Protein AF-A0A376LT21-F1 (afdb_monomer_lite)

Structure (mmCIF, N/CA/C/O backbone):
data_AF-A0A376LT21-F1
#
_entry.id   AF-A0A376LT21-F1
#
loop_
_atom_site.group_PDB
_atom_site.id
_atom_site.type_symbol
_atom_site.label_atom_id
_atom_site.label_alt_id
_atom_site.label_comp_id
_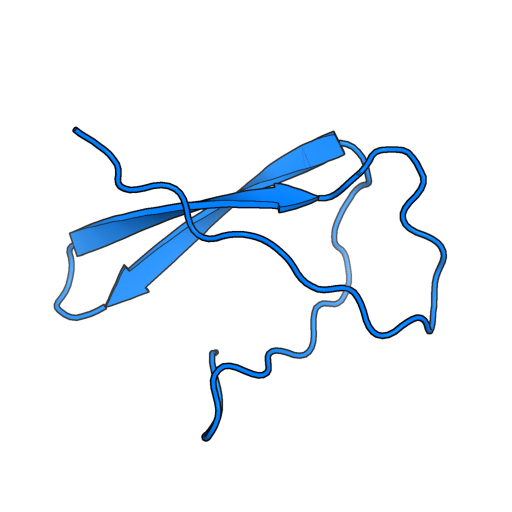atom_site.label_asym_id
_atom_site.label_entity_id
_atom_site.label_seq_id
_atom_site.pdbx_PDB_ins_code
_atom_site.Cartn_x
_atom_site.Cartn_y
_atom_site.Cartn_z
_atom_site.occupancy
_atom_site.B_iso_or_equiv
_atom_site.auth_seq_id
_atom_site.auth_comp_id
_atom_site.auth_asym_id
_atom_site.auth_atom_id
_atom_site.pdbx_PDB_model_num
ATOM 1 N N . MET A 1 1 ? -7.657 -5.491 -2.757 1.00 80.50 1 MET A N 1
ATOM 2 C CA . MET A 1 1 ? -8.049 -6.289 -1.574 1.00 80.50 1 MET A CA 1
ATOM 3 C C . MET A 1 1 ? -6.782 -6.770 -0.899 1.00 80.50 1 MET A C 1
ATOM 5 O O . MET A 1 1 ? -5.810 -7.003 -1.609 1.00 80.50 1 MET A O 1
ATOM 9 N N . VAL A 1 2 ? -6.787 -6.874 0.428 1.00 86.50 2 VAL A N 1
ATOM 10 C CA . VAL A 1 2 ? -5.670 -7.439 1.191 1.00 86.50 2 VAL A CA 1
ATOM 11 C C . VAL A 1 2 ? -6.079 -8.850 1.601 1.00 86.50 2 VAL A C 1
ATOM 13 O O . VAL A 1 2 ? -7.156 -9.030 2.164 1.00 86.50 2 VAL A O 1
ATOM 16 N N . ALA A 1 3 ? -5.275 -9.830 1.213 1.00 88.81 3 ALA A N 1
ATOM 17 C CA . ALA A 1 3 ? -5.451 -11.234 1.542 1.00 88.81 3 ALA A CA 1
ATOM 18 C C . ALA A 1 3 ? -4.908 -11.537 2.945 1.00 88.81 3 ALA A C 1
ATOM 20 O O . ALA A 1 3 ? -4.354 -10.664 3.626 1.00 88.81 3 ALA A O 1
ATOM 21 N N . ASP A 1 4 ? -5.047 -12.796 3.353 1.00 87.25 4 ASP A N 1
ATOM 22 C CA . ASP A 1 4 ? -4.409 -13.309 4.558 1.00 87.25 4 ASP A CA 1
ATOM 23 C C . ASP A 1 4 ? -2.905 -12.982 4.556 1.00 87.25 4 ASP A C 1
ATOM 25 O O . ASP A 1 4 ? -2.268 -12.855 3.507 1.00 87.25 4 ASP A O 1
ATOM 29 N N . GLU A 1 5 ? -2.355 -12.769 5.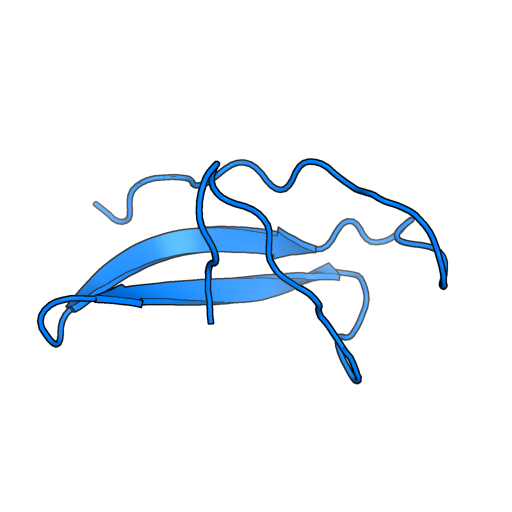751 1.00 86.62 5 GLU A N 1
ATOM 30 C CA . GLU A 1 5 ? -0.956 -12.358 5.964 1.00 86.62 5 GLU A CA 1
ATOM 31 C C . GLU A 1 5 ? -0.586 -10.955 5.439 1.00 86.62 5 GLU A C 1
ATOM 33 O O . GLU A 1 5 ? 0.583 -10.572 5.457 1.00 86.62 5 GLU A O 1
ATOM 38 N N . GLY A 1 6 ? -1.563 -10.140 5.025 1.00 87.94 6 GLY A N 1
ATOM 39 C CA . GLY A 1 6 ? -1.316 -8.753 4.619 1.00 87.94 6 GLY A CA 1
ATOM 40 C C . GLY A 1 6 ? -0.821 -8.600 3.178 1.00 87.94 6 GLY A C 1
ATOM 41 O O . GLY A 1 6 ? -0.299 -7.545 2.817 1.00 87.94 6 GLY A O 1
ATOM 42 N N . LEU A 1 7 ? -0.977 -9.632 2.344 1.00 91.19 7 LEU A N 1
ATOM 43 C CA . LEU A 1 7 ? -0.549 -9.615 0.946 1.00 91.19 7 LEU A CA 1
ATOM 44 C C . LEU A 1 7 ? -1.596 -8.966 0.037 1.00 91.19 7 LEU A C 1
ATOM 46 O O . LEU A 1 7 ? -2.796 -9.181 0.184 1.00 91.19 7 LEU A O 1
ATOM 50 N N . ALA A 1 8 ? -1.149 -8.199 -0.955 1.00 92.00 8 ALA A N 1
ATOM 51 C CA . ALA A 1 8 ? -2.025 -7.609 -1.959 1.00 92.00 8 ALA A CA 1
ATOM 52 C C . ALA A 1 8 ? -1.368 -7.643 -3.340 1.00 92.00 8 ALA A C 1
ATOM 54 O O . ALA A 1 8 ? -0.210 -7.261 -3.496 1.00 92.00 8 ALA A O 1
ATOM 55 N N . TRP A 1 9 ? -2.136 -8.062 -4.347 1.00 89.94 9 TRP A N 1
ATOM 56 C CA . TRP A 1 9 ? -1.746 -7.941 -5.748 1.00 89.94 9 TRP A CA 1
ATOM 57 C C . TRP A 1 9 ? -2.186 -6.579 -6.274 1.00 89.94 9 TRP A C 1
ATOM 59 O O . TRP A 1 9 ? -3.375 -6.254 -6.261 1.00 89.94 9 TRP A O 1
ATOM 69 N N . LEU A 1 10 ? -1.215 -5.781 -6.712 1.00 88.62 10 LEU A N 1
ATOM 70 C CA . LEU A 1 10 ? -1.434 -4.457 -7.279 1.00 88.62 10 LEU A CA 1
ATOM 71 C C . LEU A 1 10 ? -1.171 -4.510 -8.785 1.00 88.62 10 LEU A C 1
ATOM 73 O O . LEU A 1 10 ? -0.164 -5.047 -9.238 1.00 88.62 10 LEU A O 1
ATOM 77 N N . SER A 1 11 ? -2.087 -3.962 -9.575 1.00 88.12 11 SER A N 1
ATOM 78 C CA . SER A 1 11 ? -1.956 -3.861 -11.029 1.00 88.12 11 SER A CA 1
ATOM 79 C C . SER A 1 11 ? -2.463 -2.500 -11.477 1.00 88.12 11 SER A C 1
ATOM 81 O O . SER A 1 11 ? -3.442 -2.000 -10.927 1.00 88.12 11 SER A O 1
ATOM 83 N N . GLY A 1 12 ? -1.789 -1.897 -12.457 1.00 86.88 12 GLY A N 1
ATOM 84 C CA . GLY A 1 12 ? -2.112 -0.542 -12.919 1.00 86.88 12 GLY A CA 1
ATOM 85 C C . GLY A 1 12 ? -1.745 0.570 -11.930 1.00 86.88 12 GLY A C 1
ATOM 86 O O . GLY A 1 12 ? -2.278 1.667 -12.047 1.00 86.88 12 GLY A O 1
ATOM 87 N N . VAL A 1 13 ? -0.857 0.288 -10.970 1.00 89.31 13 VAL A N 1
ATOM 88 C CA . VAL A 1 13 ? -0.322 1.284 -10.032 1.00 89.31 13 VAL A CA 1
ATOM 89 C C . VAL A 1 13 ? 0.840 2.056 -10.653 1.00 89.31 13 VAL A C 1
ATOM 91 O O . VAL A 1 13 ? 1.632 1.500 -11.417 1.00 89.31 13 VAL A O 1
ATOM 94 N N . THR A 1 14 ? 0.941 3.338 -10.326 1.00 90.31 14 THR A N 1
ATOM 95 C CA . THR A 1 14 ? 2.001 4.238 -10.786 1.00 90.31 14 THR A CA 1
ATOM 96 C C . THR A 1 14 ? 3.073 4.377 -9.703 1.00 90.31 14 THR A C 1
ATOM 98 O O . THR A 1 14 ? 2.740 4.661 -8.551 1.00 90.31 14 THR A O 1
ATOM 101 N N . PRO A 1 15 ? 4.368 4.222 -10.031 1.00 91.00 15 PRO A N 1
ATOM 102 C CA . PRO A 1 15 ? 5.442 4.488 -9.079 1.00 91.00 15 PRO A CA 1
ATOM 103 C C . PRO A 1 15 ? 5.349 5.900 -8.483 1.00 91.00 15 PRO A C 1
ATOM 105 O O . PRO A 1 15 ? 5.069 6.863 -9.194 1.00 91.00 15 PRO A O 1
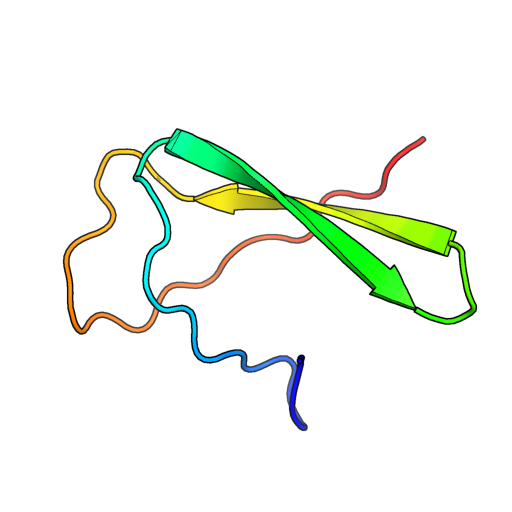ATOM 108 N N . GLY A 1 16 ? 5.587 6.022 -7.177 1.00 91.25 16 GLY A N 1
ATOM 109 C CA . GLY A 1 16 ? 5.508 7.291 -6.447 1.00 91.25 16 GLY A CA 1
ATOM 110 C C . GLY A 1 16 ? 4.106 7.680 -5.969 1.00 91.25 16 GLY A C 1
ATOM 111 O O . GLY A 1 16 ? 3.968 8.670 -5.250 1.00 91.2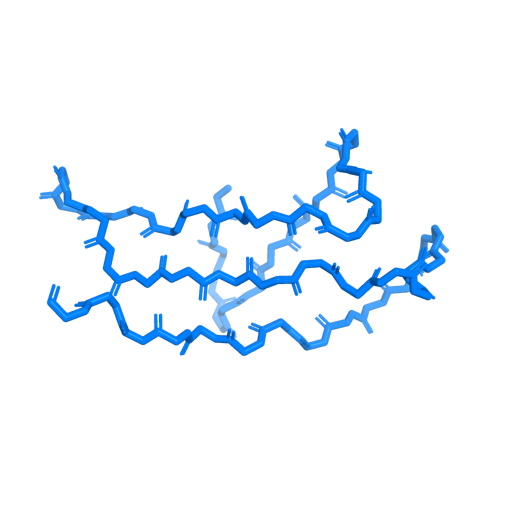5 16 GLY A O 1
ATOM 112 N N . GLU A 1 17 ? 3.057 6.930 -6.320 1.00 92.12 17 GLU A N 1
ATOM 113 C CA . GLU A 1 17 ? 1.709 7.243 -5.847 1.00 92.12 17 GLU A CA 1
ATOM 114 C C . GLU A 1 17 ? 1.477 6.842 -4.380 1.00 92.12 17 GLU A C 1
ATOM 116 O O . GLU A 1 17 ? 2.110 5.930 -3.836 1.00 92.12 17 GLU A O 1
ATOM 121 N N . THR A 1 18 ? 0.516 7.510 -3.741 1.00 94.00 18 THR A N 1
ATOM 122 C CA . THR A 1 18 ? 0.049 7.168 -2.394 1.00 94.00 18 THR A CA 1
ATOM 123 C C . THR A 1 18 ? -1.289 6.452 -2.490 1.00 94.00 18 THR A C 1
ATOM 125 O O . THR A 1 18 ? -2.269 7.013 -2.981 1.00 94.00 18 THR A O 1
ATOM 128 N N . LEU A 1 19 ? -1.358 5.237 -1.956 1.00 93.38 19 LEU A N 1
ATOM 129 C CA . LEU A 1 19 ? -2.586 4.454 -1.882 1.00 93.38 19 LEU A CA 1
ATOM 130 C C . LEU A 1 19 ? -3.175 4.540 -0.470 1.00 93.38 19 LEU A C 1
ATOM 132 O O . LEU A 1 19 ? -2.456 4.526 0.530 1.00 93.38 19 LEU A O 1
ATOM 136 N N . SER A 1 20 ? -4.503 4.602 -0.383 1.00 94.69 20 SER A N 1
ATOM 137 C CA . SER A 1 20 ? -5.230 4.554 0.890 1.00 94.69 20 SER A CA 1
ATOM 138 C C . SER A 1 20 ? -5.755 3.147 1.141 1.00 94.69 20 SER A C 1
ATOM 140 O O . SER A 1 20 ? -6.488 2.600 0.316 1.00 94.69 20 SER A O 1
ATOM 142 N N . VAL A 1 21 ? -5.421 2.578 2.296 1.00 93.81 21 VAL A N 1
ATOM 143 C CA . VAL A 1 21 ? -5.948 1.282 2.729 1.00 93.81 21 VAL A CA 1
ATOM 144 C C . VAL A 1 21 ? -7.196 1.533 3.567 1.00 93.81 21 VAL A C 1
ATOM 146 O O . VAL A 1 21 ? -7.153 2.261 4.564 1.00 93.81 21 VAL A O 1
ATOM 149 N N . ASN A 1 22 ? -8.318 0.956 3.136 1.00 93.75 22 ASN A N 1
ATOM 150 C CA . ASN A 1 22 ? -9.615 1.132 3.775 1.00 93.75 22 ASN A CA 1
ATOM 151 C C . ASN A 1 22 ? -10.220 -0.203 4.227 1.00 93.75 22 ASN A C 1
ATOM 153 O O . ASN A 1 22 ? -10.151 -1.210 3.526 1.00 93.75 22 ASN A O 1
ATOM 157 N N . TRP A 1 23 ? -10.815 -0.187 5.417 1.00 91.25 23 TRP A N 1
ATOM 158 C CA . TRP A 1 23 ? -11.711 -1.222 5.933 1.00 91.25 23 TRP A CA 1
ATOM 159 C C . TRP A 1 23 ? -12.659 -0.588 6.956 1.00 91.25 23 TRP A C 1
ATOM 161 O O . TRP A 1 23 ? -12.411 0.518 7.448 1.00 91.25 23 TRP A O 1
ATOM 171 N N . ASP A 1 24 ? -13.794 -1.238 7.213 1.00 92.12 24 ASP A N 1
ATOM 172 C CA . ASP A 1 24 ? -14.879 -0.710 8.056 1.00 92.12 24 ASP A CA 1
ATOM 173 C C . ASP A 1 24 ? -15.376 0.689 7.637 1.00 92.12 24 ASP A C 1
ATOM 175 O O . ASP A 1 24 ? -15.769 1.516 8.461 1.00 92.12 24 ASP A O 1
ATOM 179 N N . GLY A 1 25 ? -15.331 0.981 6.331 1.00 92.75 25 GLY A N 1
ATOM 180 C CA . GLY A 1 25 ? -15.774 2.262 5.771 1.00 92.75 25 GLY A CA 1
ATOM 181 C C . GLY A 1 25 ? -14.874 3.456 6.109 1.00 92.75 25 GLY A C 1
ATOM 182 O O . GLY A 1 25 ? -15.289 4.598 5.916 1.00 92.75 25 GLY A O 1
ATOM 183 N N . LYS A 1 26 ? -13.656 3.223 6.613 1.00 93.56 26 LYS A N 1
ATOM 184 C CA . LYS A 1 26 ? -12.695 4.273 6.971 1.00 93.56 26 LYS A CA 1
ATOM 185 C C . LYS A 1 26 ? -11.341 4.021 6.325 1.00 93.56 26 LYS A C 1
ATOM 187 O O . LYS A 1 26 ? -10.963 2.877 6.080 1.00 93.56 26 LYS A O 1
ATOM 192 N N . ILE A 1 27 ? -10.606 5.100 6.072 1.00 94.75 27 ILE A N 1
ATOM 193 C CA . ILE A 1 27 ? -9.180 5.022 5.748 1.00 94.75 27 ILE A CA 1
ATOM 194 C C . ILE A 1 27 ? -8.438 4.781 7.055 1.00 94.75 27 ILE A C 1
ATOM 196 O O . ILE A 1 27 ? -8.662 5.484 8.036 1.00 94.75 27 ILE A O 1
ATOM 200 N N . GLN A 1 28 ? -7.576 3.778 7.059 1.00 92.75 28 GLN A N 1
ATOM 201 C CA . GLN A 1 28 ? -6.905 3.310 8.269 1.00 92.75 28 GLN A CA 1
ATOM 202 C C . GLN A 1 28 ? -5.415 3.623 8.196 1.00 92.75 28 GLN A C 1
ATOM 204 O O . GLN A 1 28 ? -4.794 4.020 9.180 1.00 92.75 28 GLN A O 1
ATOM 209 N N . CYS A 1 29 ? -4.850 3.528 6.994 1.00 94.31 29 CYS A N 1
ATOM 210 C CA . CYS A 1 29 ? -3.495 3.968 6.726 1.00 94.31 29 CYS A CA 1
ATOM 211 C C . CYS A 1 29 ? -3.288 4.355 5.268 1.00 94.31 29 CYS A C 1
ATOM 213 O O . CYS A 1 29 ? -4.117 4.082 4.394 1.00 94.31 29 CYS A O 1
ATOM 215 N N . GLN A 1 30 ? -2.142 4.979 5.026 1.00 95.56 30 GLN A N 1
ATOM 216 C CA . GLN A 1 30 ? -1.610 5.210 3.695 1.00 95.56 30 GLN A CA 1
ATOM 217 C C . GLN A 1 30 ? -0.335 4.402 3.488 1.00 95.56 30 GLN A C 1
ATOM 219 O O . GLN A 1 30 ? 0.453 4.195 4.417 1.00 95.56 30 GLN A O 1
ATOM 224 N N . VAL A 1 31 ? -0.156 3.956 2.251 1.00 94.25 31 VAL A N 1
ATOM 225 C CA . VAL A 1 31 ? 1.065 3.319 1.770 1.00 94.25 31 VAL A CA 1
ATOM 226 C C . VAL A 1 31 ? 1.587 4.102 0.574 1.00 94.25 31 VAL A C 1
ATOM 228 O O . VAL A 1 31 ? 0.810 4.579 -0.254 1.00 94.25 31 VAL A O 1
ATOM 231 N N . ASN A 1 32 ? 2.904 4.213 0.470 1.00 93.75 32 ASN A N 1
ATOM 232 C CA . ASN A 1 32 ? 3.563 4.848 -0.661 1.00 93.75 32 ASN A CA 1
ATOM 233 C C . ASN A 1 32 ? 4.156 3.774 -1.559 1.00 93.75 32 ASN A C 1
ATOM 235 O O . ASN A 1 32 ? 4.931 2.938 -1.092 1.00 93.75 32 ASN A O 1
ATOM 239 N N . VAL A 1 33 ? 3.811 3.815 -2.842 1.00 92.19 33 VAL A N 1
ATOM 240 C CA . VAL A 1 33 ? 4.472 2.998 -3.856 1.00 92.19 33 VAL A CA 1
ATOM 241 C C . VAL A 1 33 ? 5.835 3.639 -4.132 1.00 92.19 33 VAL A C 1
ATOM 243 O O . VAL A 1 33 ? 5.876 4.805 -4.527 1.00 92.19 33 VAL A O 1
ATOM 246 N N . PRO A 1 34 ? 6.961 2.935 -3.925 1.00 91.31 34 PRO A N 1
ATOM 247 C CA . PRO A 1 34 ? 8.279 3.494 -4.205 1.00 91.31 34 PRO A CA 1
ATOM 248 C C . PRO A 1 34 ? 8.402 3.926 -5.670 1.00 91.31 34 PRO A C 1
ATOM 250 O O . PRO A 1 34 ? 7.915 3.237 -6.563 1.00 91.31 34 PRO A O 1
ATOM 253 N N . GLU A 1 35 ? 9.109 5.022 -5.945 1.00 91.75 35 GLU A N 1
ATOM 254 C CA . GLU A 1 35 ? 9.410 5.447 -7.327 1.00 91.75 35 GLU A CA 1
ATOM 255 C C . GLU A 1 35 ? 10.240 4.403 -8.089 1.00 91.75 35 GLU A C 1
ATOM 257 O O . GLU A 1 35 ? 10.183 4.307 -9.311 1.00 91.75 35 GLU A O 1
ATOM 262 N N . THR A 1 36 ? 10.993 3.587 -7.352 1.00 88.50 36 THR 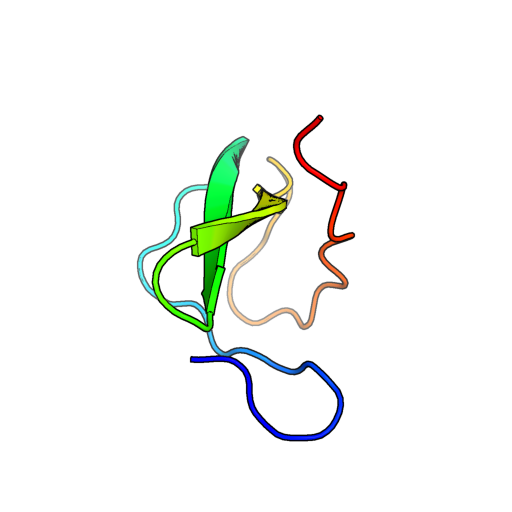A N 1
ATOM 263 C CA . THR A 1 36 ? 11.802 2.484 -7.871 1.00 88.50 36 THR A CA 1
ATOM 264 C C . THR A 1 36 ? 11.029 1.171 -7.982 1.00 88.50 36 THR A C 1
ATOM 266 O O . THR A 1 36 ? 11.650 0.134 -8.207 1.00 88.50 36 THR A O 1
ATOM 269 N N . ALA A 1 37 ? 9.703 1.169 -7.800 1.00 83.69 37 ALA A N 1
ATOM 270 C CA . ALA A 1 37 ? 8.897 -0.035 -7.950 1.00 83.69 37 ALA A CA 1
ATOM 271 C C . ALA A 1 37 ? 8.985 -0.556 -9.394 1.00 83.69 37 ALA A C 1
ATOM 273 O O . ALA A 1 37 ? 8.580 0.114 -10.344 1.00 83.69 37 ALA A O 1
ATOM 274 N N . ILE A 1 38 ? 9.531 -1.762 -9.550 1.00 75.19 38 ILE A N 1
ATOM 275 C CA . ILE A 1 38 ? 9.657 -2.460 -10.833 1.00 75.19 38 ILE A CA 1
ATOM 276 C C . ILE A 1 38 ? 8.523 -3.484 -10.929 1.00 75.19 38 ILE A C 1
ATOM 278 O O . ILE A 1 38 ? 8.116 -4.067 -9.923 1.00 75.19 38 ILE A O 1
ATOM 282 N N . SER A 1 39 ? 8.016 -3.700 -12.143 1.00 74.75 39 SER A N 1
ATOM 283 C CA . SER A 1 39 ? 7.015 -4.735 -12.419 1.00 74.75 39 SER A CA 1
ATOM 284 C C . SER A 1 39 ? 7.489 -6.117 -11.934 1.00 74.75 39 SER A C 1
ATOM 286 O O . SER A 1 39 ? 8.686 -6.408 -11.957 1.00 74.75 39 SER A O 1
ATOM 288 N N . ASP A 1 40 ? 6.547 -6.946 -11.479 1.00 73.69 40 ASP A N 1
ATOM 289 C CA . ASP A 1 40 ? 6.747 -8.338 -11.039 1.00 73.69 40 ASP A CA 1
ATOM 290 C C . ASP A 1 40 ? 7.588 -8.567 -9.762 1.00 73.69 40 ASP A C 1
ATOM 292 O O . ASP A 1 40 ? 8.023 -9.689 -9.497 1.00 73.69 40 ASP A O 1
ATOM 296 N N . GLN A 1 41 ? 7.787 -7.544 -8.920 1.00 83.31 41 GLN A N 1
ATOM 297 C CA . GLN A 1 41 ? 8.438 -7.698 -7.609 1.00 83.31 41 GLN A CA 1
ATOM 298 C C . GLN A 1 41 ? 7.449 -7.736 -6.442 1.00 83.31 41 GLN A C 1
ATOM 300 O O . GLN A 1 41 ? 6.508 -6.945 -6.366 1.00 83.31 41 GLN A O 1
ATOM 305 N N . GLN A 1 42 ? 7.725 -8.609 -5.470 1.00 87.19 42 GLN A N 1
ATOM 306 C CA . GLN A 1 42 ? 7.094 -8.542 -4.157 1.00 87.19 42 GLN A CA 1
ATOM 307 C C . GLN A 1 42 ? 7.780 -7.453 -3.329 1.00 87.19 42 GLN A C 1
ATOM 309 O O . GLN A 1 42 ? 8.970 -7.539 -3.027 1.00 87.19 42 GLN A O 1
ATOM 314 N N . LEU A 1 43 ? 7.015 -6.433 -2.953 1.00 89.19 43 LEU A N 1
ATOM 315 C CA . LEU A 1 43 ? 7.493 -5.288 -2.187 1.00 89.19 43 LEU A CA 1
ATOM 316 C C . LEU A 1 43 ? 6.735 -5.210 -0.864 1.00 89.19 43 LEU A C 1
ATOM 318 O O . LEU A 1 43 ? 5.518 -5.391 -0.821 1.00 89.19 43 LEU A O 1
ATOM 322 N N . LEU A 1 44 ? 7.453 -4.903 0.215 1.00 90.81 44 LEU A N 1
ATOM 323 C CA . LEU A 1 44 ? 6.817 -4.524 1.468 1.00 90.81 44 LEU A CA 1
ATOM 324 C C . LEU A 1 44 ? 6.431 -3.046 1.378 1.00 90.81 44 LEU A C 1
ATOM 326 O O . LEU A 1 44 ? 7.302 -2.195 1.211 1.00 90.81 44 LEU A O 1
ATOM 330 N N . LEU A 1 45 ? 5.139 -2.751 1.506 1.00 92.19 45 LEU A N 1
ATOM 331 C CA . LEU A 1 45 ? 4.610 -1.389 1.534 1.00 92.19 45 LEU A CA 1
ATOM 332 C C . LEU A 1 45 ? 4.179 -1.045 2.969 1.00 92.19 45 LEU A C 1
ATOM 334 O O . LEU A 1 45 ? 3.128 -1.512 3.414 1.00 92.19 45 LEU A O 1
ATOM 338 N N . PRO A 1 46 ? 4.976 -0.269 3.729 1.00 92.25 46 PRO A N 1
ATOM 339 C CA . PRO A 1 46 ? 4.646 0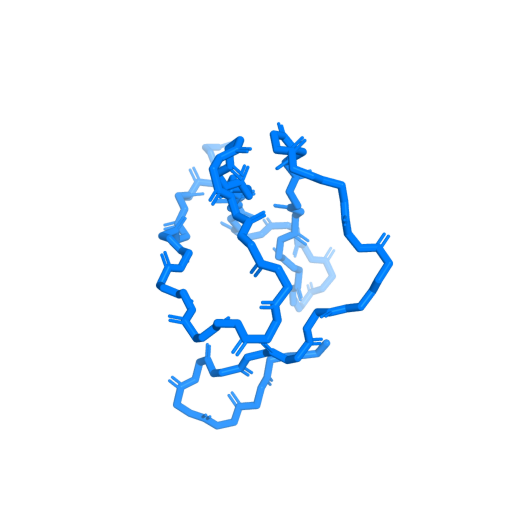.066 5.107 1.00 92.25 46 PRO A CA 1
ATOM 340 C C . PRO A 1 46 ? 3.356 0.882 5.198 1.00 92.25 46 PRO A C 1
ATOM 342 O O . PRO A 1 46 ? 3.225 1.947 4.597 1.00 92.25 46 PRO A O 1
ATOM 345 N N . CYS A 1 47 ? 2.417 0.381 5.991 1.00 92.81 47 CYS A N 1
ATOM 346 C CA . CYS A 1 47 ? 1.164 1.046 6.325 1.00 92.81 47 CYS A CA 1
ATOM 347 C C . CYS A 1 47 ? 1.438 2.086 7.416 1.00 92.81 47 CYS A C 1
ATOM 349 O O . CYS A 1 47 ? 1.779 1.750 8.551 1.00 92.81 47 CYS A O 1
ATOM 351 N N . THR A 1 48 ? 1.323 3.363 7.055 1.00 93.25 48 THR A N 1
ATOM 352 C CA . THR A 1 48 ? 1.493 4.485 7.983 1.00 93.25 48 THR A CA 1
ATOM 353 C C . THR A 1 48 ? 0.120 4.985 8.441 1.00 93.25 48 THR A C 1
ATOM 355 O O . THR A 1 48 ? -0.711 5.330 7.594 1.00 93.25 48 THR A O 1
ATOM 358 N N . PRO A 1 49 ? -0.173 4.991 9.757 1.00 87.25 49 PRO A N 1
ATOM 359 C CA . PRO A 1 49 ? -1.482 5.400 10.244 1.00 87.25 49 PRO A CA 1
ATOM 360 C C . PRO A 1 49 ? -1.793 6.831 9.806 1.00 87.25 49 PRO A C 1
ATOM 362 O O . PRO A 1 49 ? -0.965 7.732 9.960 1.00 87.25 49 PRO A O 1
ATOM 365 N N . GLN A 1 50 ? -2.994 7.034 9.272 1.00 68.94 50 GLN A N 1
ATOM 366 C CA . GLN A 1 50 ? -3.523 8.379 9.071 1.00 68.94 50 GLN A CA 1
ATOM 367 C C . GLN A 1 50 ? -3.943 8.917 10.442 1.00 68.94 50 GLN A C 1
ATOM 369 O O . GLN A 1 50 ? -4.709 8.258 11.144 1.00 68.94 50 GLN A O 1
ATOM 374 N N . LYS A 1 51 ? -3.364 10.052 10.847 1.00 59.06 51 LYS A N 1
ATOM 375 C CA . LYS A 1 51 ? -3.728 10.745 12.092 1.00 59.06 51 LYS A CA 1
ATOM 376 C C . LYS A 1 51 ? -5.169 11.236 12.069 1.00 59.06 51 LYS A C 1
ATOM 378 O O . LYS A 1 51 ? -5.612 11.685 10.990 1.00 59.06 51 LYS A O 1
#

Radius of gyration: 11.18 Å; chains: 1; bounding box: 28×24×25 Å

Foldseek 3Di:
DQDPPRDDDDDPDAAQDKDFDDDPRDGAFIWGRHNPDDPPDDDDTDTHGDD

pLDDT: mean 88.63, std 7.05, range [59.06, 95.56]

Sequence (51 aa):
MVADEGLAWLSGVTPGETLSVNWDGKIQCQVNVPETAISDQQLLLPCTPQK

Organism: Escherichia coli (NCBI:txid562)

Secondary structure (DSSP, 8-state):
---GGG-----SPPTTPEEEEEETTEEEEEEE--TTPPTT-------EEP-

InterPro domains:
  IPR043142 PapC-like, C-terminal domain superfamily [G3DSA:2.60.40.2070] (1-49)